Protein AF-A0A7K2Q2G1-F1 (afdb_monomer_lite)

Structure (mmCIF, N/CA/C/O backbone):
data_AF-A0A7K2Q2G1-F1
#
_entry.id   AF-A0A7K2Q2G1-F1
#
loop_
_atom_site.group_PDB
_atom_site.id
_atom_site.type_symbol
_atom_site.label_atom_id
_atom_site.label_alt_id
_atom_site.label_comp_id
_atom_site.label_asym_id
_atom_site.label_entity_id
_atom_site.label_seq_id
_atom_site.pdbx_PDB_ins_code
_atom_site.Cartn_x
_atom_site.Cartn_y
_atom_site.Cartn_z
_atom_site.occupancy
_atom_site.B_iso_or_equiv
_atom_site.auth_seq_id
_atom_site.auth_comp_id
_atom_site.auth_asym_id
_atom_site.auth_atom_id
_atom_site.pdbx_PDB_model_num
ATOM 1 N N . GLU A 1 1 ? 6.596 23.850 -19.395 1.00 43.03 1 GLU A N 1
ATOM 2 C CA . GLU A 1 1 ? 7.596 22.794 -19.654 1.00 43.03 1 GLU A CA 1
ATOM 3 C C . GLU A 1 1 ? 6.946 21.450 -19.354 1.00 43.03 1 GLU A C 1
ATOM 5 O O . GLU A 1 1 ? 6.227 21.364 -18.364 1.00 43.03 1 GLU A O 1
ATOM 10 N N . ALA A 1 2 ? 7.048 20.456 -20.239 1.00 59.41 2 ALA A N 1
ATOM 11 C CA . ALA A 1 2 ? 6.389 19.171 -20.004 1.00 59.41 2 ALA A CA 1
ATOM 12 C C . ALA A 1 2 ? 7.113 18.427 -18.871 1.00 59.41 2 ALA A C 1
ATOM 14 O O . ALA A 1 2 ? 8.317 18.211 -18.960 1.00 59.41 2 ALA A O 1
ATOM 15 N N . LEU A 1 3 ? 6.378 18.015 -17.831 1.00 72.75 3 LEU A N 1
ATOM 16 C CA . LEU A 1 3 ? 6.927 17.285 -16.674 1.00 72.75 3 LEU A CA 1
ATOM 17 C C . LEU A 1 3 ? 7.560 15.933 -17.060 1.00 72.75 3 LEU A C 1
ATOM 19 O O . LEU A 1 3 ? 8.336 15.371 -16.294 1.00 72.75 3 LEU A O 1
ATOM 23 N N . LEU A 1 4 ? 7.240 15.415 -18.250 1.00 67.44 4 LEU A N 1
ATOM 24 C CA . LEU A 1 4 ? 7.781 14.183 -18.813 1.00 67.44 4 LEU A CA 1
ATOM 25 C C . LEU A 1 4 ? 8.113 14.382 -20.296 1.00 67.44 4 LEU A C 1
ATOM 27 O O . LEU A 1 4 ? 7.314 14.932 -21.057 1.00 67.44 4 LEU A O 1
ATOM 31 N N . SER A 1 5 ? 9.277 13.882 -20.717 1.00 75.88 5 SER A N 1
ATOM 32 C CA . SER A 1 5 ? 9.653 13.835 -22.132 1.00 75.88 5 SER A CA 1
ATOM 33 C C . SER A 1 5 ? 8.713 12.894 -22.883 1.00 75.88 5 SER A C 1
ATOM 35 O O . SER A 1 5 ? 8.629 11.706 -22.571 1.00 75.88 5 SER A O 1
ATOM 37 N N . THR A 1 6 ? 8.024 13.397 -23.906 1.00 75.12 6 THR A N 1
ATOM 38 C CA . THR A 1 6 ? 7.070 12.618 -24.715 1.00 75.12 6 THR A CA 1
ATOM 39 C C . THR A 1 6 ? 7.718 11.430 -25.436 1.00 75.12 6 THR A C 1
ATOM 41 O O . THR A 1 6 ? 7.030 10.482 -25.813 1.00 75.12 6 THR A O 1
ATOM 44 N N . ALA A 1 7 ? 9.050 11.423 -25.557 1.00 74.31 7 ALA A N 1
ATOM 45 C CA . ALA A 1 7 ? 9.823 10.301 -26.077 1.00 74.31 7 ALA A CA 1
ATOM 46 C C . ALA A 1 7 ? 9.708 9.025 -25.216 1.00 74.31 7 ALA A C 1
ATOM 48 O O . ALA A 1 7 ? 9.843 7.925 -25.756 1.00 74.31 7 ALA A O 1
ATOM 49 N N . LEU A 1 8 ? 9.410 9.141 -23.912 1.00 68.31 8 LEU A N 1
ATOM 50 C CA . LEU A 1 8 ? 9.199 7.993 -23.015 1.00 68.31 8 LEU A CA 1
ATOM 51 C C . LEU A 1 8 ? 8.012 7.128 -23.451 1.00 68.31 8 LEU A C 1
ATOM 53 O O . LEU A 1 8 ? 8.116 5.903 -23.433 1.00 68.31 8 LEU A O 1
ATOM 57 N N . PHE A 1 9 ? 6.935 7.743 -23.948 1.00 73.56 9 PHE A N 1
ATOM 58 C CA . PHE A 1 9 ? 5.750 7.024 -24.432 1.00 73.56 9 PHE A CA 1
ATOM 59 C C . PHE A 1 9 ? 6.000 6.224 -25.718 1.00 73.56 9 PHE A C 1
ATOM 61 O O . PHE A 1 9 ? 5.191 5.373 -26.094 1.00 73.56 9 PHE A O 1
ATOM 68 N N . ARG A 1 10 ? 7.130 6.456 -26.400 1.00 75.94 10 ARG A N 1
ATOM 69 C CA . ARG A 1 10 ? 7.535 5.681 -27.582 1.00 75.94 10 ARG A CA 1
ATOM 70 C C . ARG A 1 10 ? 8.234 4.367 -27.212 1.00 75.94 10 ARG A C 1
ATOM 72 O O . ARG A 1 10 ? 8.408 3.509 -28.075 1.00 75.94 10 ARG A O 1
ATOM 79 N N . ASN A 1 11 ? 8.632 4.187 -25.949 1.00 82.75 11 ASN A N 1
ATOM 80 C CA . ASN A 1 11 ? 9.336 2.998 -25.478 1.00 82.75 11 ASN A CA 1
ATOM 81 C C . ASN A 1 11 ? 8.360 1.973 -24.871 1.00 82.75 11 ASN A C 1
ATOM 83 O O . ASN A 1 11 ? 7.714 2.234 -23.857 1.00 82.75 11 ASN A O 1
ATOM 87 N N . ARG A 1 12 ? 8.301 0.765 -25.453 1.00 79.44 12 ARG A N 1
ATOM 88 C CA . ARG A 1 12 ? 7.419 -0.322 -24.984 1.00 79.44 12 ARG A CA 1
ATOM 89 C C . ARG A 1 12 ? 7.706 -0.755 -23.544 1.00 79.44 12 ARG A C 1
ATOM 91 O O . ARG A 1 12 ? 6.759 -1.011 -22.811 1.00 79.44 12 ARG A O 1
ATOM 98 N N . THR A 1 13 ? 8.968 -0.792 -23.116 1.00 85.31 13 THR A N 1
ATOM 99 C CA . THR A 1 13 ? 9.333 -1.132 -21.730 1.00 85.31 13 THR A CA 1
ATOM 100 C C . THR A 1 13 ? 8.839 -0.067 -20.753 1.00 85.31 13 THR A C 1
ATOM 102 O O . THR A 1 13 ? 8.310 -0.405 -19.697 1.00 85.31 13 THR A O 1
ATOM 105 N N . SER A 1 14 ? 8.940 1.216 -21.125 1.00 84.19 14 SER A N 1
ATOM 106 C CA . SER A 1 14 ? 8.406 2.310 -20.304 1.00 84.19 14 SER A CA 1
ATOM 107 C C . SER A 1 14 ? 6.883 2.249 -20.222 1.00 84.19 14 SER A C 1
ATOM 109 O O . SER A 1 14 ? 6.333 2.404 -19.139 1.00 84.19 14 SER A O 1
ATOM 111 N N . ASN A 1 15 ? 6.199 1.974 -21.336 1.00 86.94 15 ASN A N 1
ATOM 112 C CA . ASN A 1 15 ? 4.741 1.854 -21.345 1.00 86.94 15 ASN A CA 1
ATOM 113 C C . ASN A 1 15 ? 4.258 0.668 -20.504 1.00 86.94 15 ASN A C 1
ATOM 115 O O . ASN A 1 15 ? 3.304 0.822 -19.750 1.00 86.94 15 ASN A O 1
ATOM 119 N N . LEU A 1 16 ? 4.931 -0.486 -20.573 1.00 87.75 16 LEU A N 1
ATOM 120 C CA . LEU A 1 16 ? 4.620 -1.626 -19.705 1.00 87.75 16 LEU A CA 1
ATOM 121 C C . LEU A 1 16 ? 4.824 -1.274 -18.226 1.00 87.75 16 LEU A C 1
ATOM 123 O O . LEU A 1 16 ? 3.953 -1.564 -17.413 1.00 87.75 16 LEU A O 1
ATOM 127 N N . G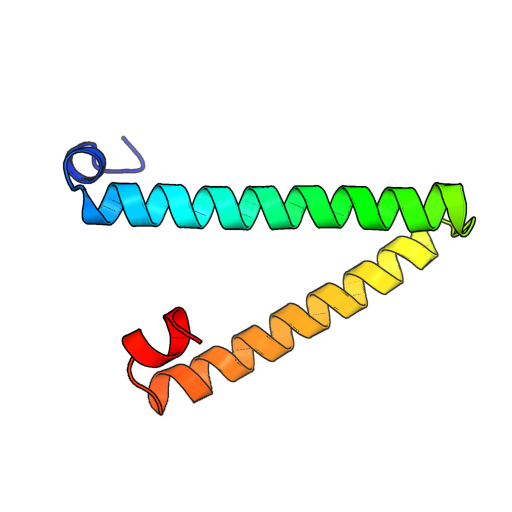LY A 1 17 ? 5.921 -0.589 -17.884 1.00 88.25 17 GLY A N 1
ATOM 128 C CA . GLY A 1 17 ? 6.152 -0.100 -16.522 1.00 88.25 17 GLY A CA 1
ATOM 129 C C . GLY A 1 17 ? 5.059 0.861 -16.043 1.00 88.25 17 GLY A C 1
ATOM 130 O O . GLY A 1 17 ? 4.550 0.710 -14.935 1.00 88.25 17 GLY A O 1
ATOM 131 N N . LEU A 1 18 ? 4.642 1.802 -16.896 1.00 89.56 18 LEU A N 1
ATOM 132 C CA . LEU A 1 18 ? 3.569 2.753 -16.596 1.00 89.56 18 LEU A CA 1
ATOM 133 C C . LEU A 1 18 ? 2.218 2.058 -16.395 1.00 89.56 18 LEU A C 1
ATOM 135 O O . LEU A 1 18 ? 1.498 2.409 -15.461 1.00 89.56 18 LEU A O 1
ATOM 139 N N . VAL A 1 19 ? 1.875 1.074 -17.231 1.00 92.50 19 VAL A N 1
ATOM 140 C CA . VAL A 1 19 ? 0.634 0.296 -17.087 1.00 92.50 19 VAL A CA 1
ATOM 141 C C . VAL A 1 19 ? 0.652 -0.483 -15.779 1.00 92.50 19 VAL A C 1
ATOM 143 O O . VAL A 1 19 ? -0.270 -0.326 -14.986 1.00 92.50 19 VAL A O 1
ATOM 146 N N . THR A 1 20 ? 1.718 -1.240 -15.503 1.00 91.25 20 THR A N 1
ATOM 147 C CA . THR A 1 20 ? 1.844 -2.007 -14.255 1.00 91.25 20 THR A CA 1
ATOM 148 C C . THR A 1 20 ? 1.718 -1.104 -13.032 1.00 91.25 20 THR A C 1
ATOM 150 O O . THR A 1 20 ? 0.952 -1.410 -12.121 1.00 91.25 20 THR A O 1
ATOM 153 N N . GLN A 1 21 ? 2.402 0.043 -13.031 1.00 89.62 21 GLN A N 1
ATOM 154 C CA . GLN A 1 21 ? 2.331 1.000 -11.930 1.00 89.62 21 GLN A CA 1
ATOM 155 C C . GLN A 1 21 ? 0.913 1.558 -11.736 1.00 89.62 21 GLN A C 1
ATOM 157 O O . GLN A 1 21 ? 0.458 1.682 -10.598 1.00 89.62 21 GLN A O 1
ATOM 162 N N . ASN A 1 22 ? 0.205 1.883 -12.824 1.00 93.75 22 ASN A N 1
ATOM 163 C CA . ASN A 1 22 ? -1.180 2.353 -12.757 1.00 93.75 22 ASN A CA 1
ATOM 164 C C . ASN A 1 22 ? -2.118 1.264 -12.235 1.00 93.75 22 ASN A C 1
ATOM 166 O O . ASN A 1 22 ? -2.953 1.538 -11.379 1.00 93.75 22 ASN A O 1
ATOM 170 N N . THR A 1 23 ? -1.963 0.023 -12.698 1.00 95.75 23 THR A N 1
ATOM 171 C CA . THR A 1 23 ? -2.756 -1.110 -12.214 1.00 95.75 23 THR A CA 1
ATOM 172 C C . THR A 1 23 ? -2.518 -1.351 -10.724 1.00 95.75 23 THR A C 1
ATOM 174 O O . THR A 1 23 ? -3.480 -1.543 -9.985 1.00 95.75 23 THR A O 1
ATOM 177 N N . GLN A 1 24 ? -1.268 -1.274 -10.255 1.00 91.81 24 GLN A N 1
ATOM 178 C CA . GLN A 1 24 ? -0.941 -1.377 -8.828 1.00 91.81 24 GLN A CA 1
ATOM 179 C C . GLN A 1 24 ? -1.631 -0.284 -8.000 1.00 91.81 24 GLN A C 1
ATOM 181 O O . GLN A 1 24 ? -2.254 -0.592 -6.986 1.00 91.81 24 GLN A O 1
ATOM 186 N N . TRP A 1 25 ? -1.584 0.974 -8.450 1.00 94.06 25 TRP A N 1
ATOM 187 C CA . TRP A 1 25 ? -2.274 2.082 -7.778 1.00 94.06 25 TRP A CA 1
ATOM 188 C C . TRP A 1 25 ? -3.794 1.922 -7.771 1.00 94.06 25 TRP A C 1
ATOM 190 O O . TRP A 1 25 ? -4.432 2.147 -6.743 1.00 94.06 25 TRP A O 1
ATOM 200 N N . LEU A 1 26 ? -4.374 1.504 -8.897 1.00 95.94 26 LEU A N 1
ATOM 201 C CA . LEU A 1 26 ? -5.810 1.278 -9.022 1.00 95.94 26 LEU A CA 1
ATOM 202 C C . LEU A 1 26 ? -6.283 0.182 -8.062 1.00 95.94 26 LEU A C 1
ATOM 204 O O . LEU A 1 26 ? -7.279 0.365 -7.364 1.00 95.94 26 LEU A O 1
ATOM 208 N N . MET A 1 27 ? -5.549 -0.933 -7.993 1.00 95.88 27 MET A N 1
ATOM 209 C CA . MET A 1 27 ? -5.846 -2.017 -7.056 1.00 95.88 27 MET A CA 1
ATOM 210 C C . MET A 1 27 ? -5.732 -1.546 -5.607 1.00 95.88 27 MET A C 1
ATOM 212 O O . MET A 1 27 ? -6.638 -1.808 -4.820 1.00 95.88 27 MET A O 1
ATOM 216 N N . LEU A 1 28 ? -4.671 -0.811 -5.256 1.00 92.25 28 LEU A N 1
ATOM 217 C CA . LEU A 1 28 ? -4.489 -0.289 -3.901 1.00 92.25 28 LEU A CA 1
ATOM 218 C C . LEU A 1 28 ? -5.655 0.617 -3.480 1.00 92.25 28 LEU A C 1
ATOM 220 O O . LEU A 1 28 ? -6.211 0.432 -2.397 1.00 92.25 28 LEU A O 1
ATOM 224 N N . MET A 1 29 ? -6.058 1.557 -4.339 1.00 93.62 29 MET A N 1
ATOM 225 C CA . MET A 1 29 ? -7.197 2.443 -4.075 1.00 93.62 29 MET A CA 1
ATOM 226 C C . MET A 1 29 ? -8.516 1.667 -3.982 1.00 93.62 29 MET A C 1
ATOM 228 O O . MET A 1 29 ? -9.290 1.880 -3.050 1.00 93.62 29 MET A O 1
ATOM 232 N N . GLY A 1 30 ? -8.762 0.731 -4.903 1.00 95.75 30 GLY A N 1
ATOM 233 C CA . GLY A 1 30 ? -9.988 -0.070 -4.926 1.00 95.75 30 GLY A CA 1
ATOM 234 C C . GLY A 1 30 ? -10.140 -0.979 -3.704 1.00 95.75 30 GLY A C 1
ATOM 235 O O . GLY A 1 30 ? -11.216 -1.044 -3.105 1.00 95.75 30 GLY A O 1
ATOM 236 N N . VAL A 1 31 ? -9.058 -1.641 -3.285 1.00 94.88 31 VAL A N 1
ATOM 237 C CA . VAL A 1 31 ? -9.041 -2.469 -2.069 1.00 94.88 31 VAL A CA 1
ATOM 238 C C . VAL A 1 31 ? -9.218 -1.599 -0.831 1.00 94.88 31 VAL A C 1
ATOM 240 O O . VAL A 1 31 ? -10.032 -1.936 0.024 1.00 94.88 31 VAL A O 1
ATOM 243 N N . SER A 1 32 ? -8.528 -0.457 -0.757 1.00 92.00 32 SER A N 1
ATOM 244 C CA . SER A 1 32 ? -8.677 0.484 0.360 1.00 92.00 32 SER A CA 1
ATOM 245 C C . SER A 1 32 ? -10.132 0.929 0.521 1.00 92.00 32 SER A C 1
ATOM 247 O O . SER A 1 32 ? -10.701 0.844 1.607 1.00 92.00 32 SER A O 1
ATOM 249 N N . PHE A 1 33 ? -10.781 1.316 -0.576 1.00 93.62 33 PHE A N 1
ATOM 250 C CA . PHE A 1 33 ? -12.194 1.674 -0.554 1.00 93.62 33 PHE A CA 1
ATOM 251 C C . PHE A 1 33 ? -13.087 0.508 -0.102 1.00 93.62 33 PHE A C 1
ATOM 253 O O . PHE A 1 33 ? -13.906 0.668 0.802 1.00 93.62 33 PHE A O 1
ATOM 260 N N . THR A 1 34 ? -12.909 -0.675 -0.697 1.00 95.50 34 THR A N 1
ATOM 261 C CA . THR A 1 34 ? -13.747 -1.852 -0.414 1.00 95.50 34 THR A CA 1
ATOM 262 C C . THR A 1 34 ? -13.632 -2.292 1.045 1.00 95.50 34 THR A C 1
ATOM 264 O O . THR A 1 34 ? -14.640 -2.579 1.687 1.00 95.50 34 THR A O 1
ATOM 267 N N . VAL A 1 35 ? -12.414 -2.308 1.594 1.00 93.50 35 VAL A N 1
ATOM 268 C CA . VAL A 1 35 ? -12.166 -2.658 2.998 1.00 93.50 35 VAL A CA 1
ATOM 269 C C . VAL A 1 35 ? -12.792 -1.625 3.929 1.00 93.50 35 VAL A C 1
ATOM 271 O O . VAL A 1 35 ? -13.476 -2.010 4.873 1.00 93.50 35 VAL A O 1
ATOM 274 N N . ALA A 1 36 ? -12.620 -0.329 3.654 1.00 92.00 36 ALA A N 1
ATOM 275 C CA . ALA A 1 36 ? -13.227 0.722 4.465 1.00 92.00 36 ALA A CA 1
ATOM 276 C C . ALA A 1 36 ? -14.761 0.620 4.473 1.00 92.00 36 ALA A C 1
ATOM 278 O O . ALA A 1 36 ? -15.369 0.623 5.541 1.00 92.00 36 ALA A O 1
ATOM 279 N N . ALA A 1 37 ? -15.381 0.451 3.300 1.00 93.50 37 ALA A N 1
ATOM 280 C CA . ALA A 1 37 ? -16.826 0.282 3.178 1.00 93.50 37 ALA A CA 1
ATOM 281 C C . ALA A 1 37 ? -17.319 -0.976 3.908 1.00 93.50 37 ALA A C 1
ATOM 283 O O . ALA A 1 37 ? -18.326 -0.926 4.607 1.00 93.50 37 ALA A O 1
ATOM 284 N N . TYR A 1 38 ? -16.597 -2.095 3.806 1.00 93.75 38 TYR A N 1
ATOM 285 C CA . TYR A 1 38 ? -16.943 -3.325 4.517 1.00 93.75 38 TYR A CA 1
ATOM 286 C C . TYR A 1 38 ? -16.871 -3.159 6.041 1.00 93.75 38 TYR A C 1
ATOM 288 O O . TYR A 1 38 ? -17.782 -3.579 6.755 1.00 93.75 38 TYR A O 1
ATOM 296 N N . LEU A 1 39 ? -15.812 -2.526 6.550 1.00 92.31 39 LEU A N 1
ATOM 297 C CA . LEU A 1 39 ? -15.654 -2.288 7.984 1.00 92.31 39 LEU A CA 1
ATOM 298 C C . LEU A 1 39 ? -16.751 -1.364 8.523 1.00 92.31 39 LEU A C 1
ATOM 300 O O . LEU A 1 39 ? -17.341 -1.655 9.559 1.00 92.31 39 LEU A O 1
ATOM 304 N N . GLN A 1 40 ? -17.092 -0.310 7.789 1.00 90.31 40 GLN A N 1
ATOM 305 C CA . GLN A 1 40 ? -18.107 0.639 8.240 1.00 90.31 40 GLN A CA 1
ATOM 306 C C . GLN A 1 40 ? -19.532 0.088 8.098 1.00 90.31 40 GLN A C 1
ATOM 308 O O . GLN A 1 40 ? -20.324 0.179 9.029 1.00 90.31 40 GLN A O 1
ATOM 313 N N . VAL A 1 41 ? -19.871 -0.530 6.961 1.00 92.94 41 VAL A N 1
ATOM 314 C CA . VAL A 1 41 ? -21.251 -0.955 6.658 1.00 92.94 41 VAL A CA 1
ATOM 315 C C . VAL A 1 41 ? -21.589 -2.317 7.262 1.00 92.94 41 VAL A C 1
ATOM 317 O O . VAL A 1 41 ? -22.696 -2.508 7.756 1.00 92.94 41 VAL A O 1
ATOM 320 N N . VAL A 1 42 ? -20.660 -3.279 7.211 1.00 92.31 42 VAL A N 1
ATOM 321 C CA . VAL A 1 42 ? -20.926 -4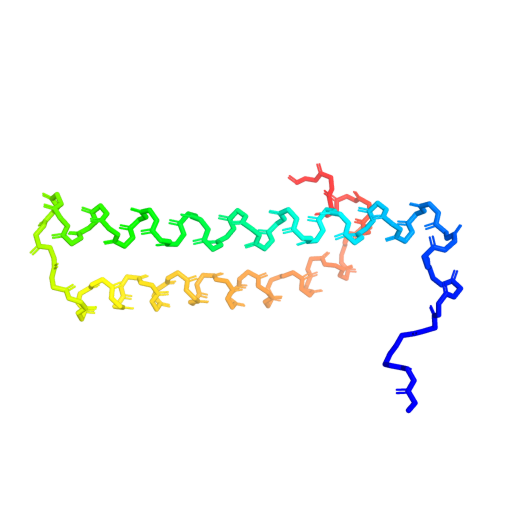.663 7.646 1.00 92.31 42 VAL A CA 1
ATOM 322 C C . VAL A 1 42 ? -20.466 -4.897 9.077 1.00 92.31 42 VAL A C 1
ATOM 324 O O . VAL A 1 42 ? -21.175 -5.538 9.848 1.00 92.31 42 VAL A O 1
ATOM 327 N N . ARG A 1 43 ? -19.277 -4.402 9.448 1.00 85.38 43 ARG A N 1
ATOM 328 C CA . ARG A 1 43 ? -18.763 -4.544 10.823 1.00 85.38 43 ARG A CA 1
ATOM 329 C C . ARG A 1 43 ? -19.253 -3.441 11.763 1.00 85.38 43 ARG A C 1
ATOM 331 O O . ARG A 1 43 ? -19.084 -3.597 12.967 1.00 85.38 43 ARG A O 1
ATOM 338 N N . GLY A 1 44 ? -19.874 -2.3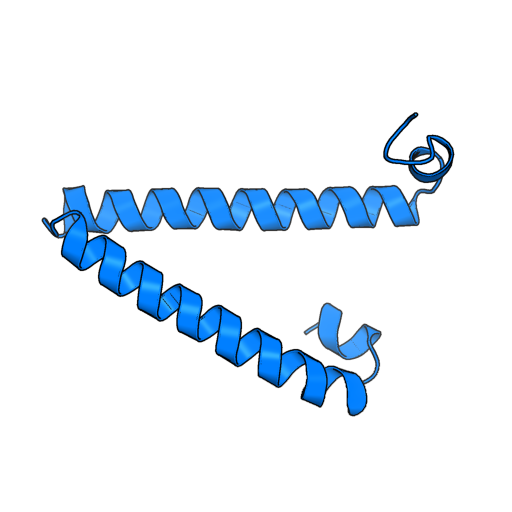84 11.234 1.00 88.00 44 GLY A N 1
ATOM 339 C CA . GLY A 1 44 ? -20.400 -1.271 12.024 1.00 88.00 44 GLY A CA 1
ATOM 340 C C . GLY A 1 44 ? -19.317 -0.417 12.683 1.00 88.00 44 GLY A C 1
ATOM 341 O O . GLY A 1 44 ? -19.623 0.277 13.648 1.00 88.00 44 GLY A O 1
ATOM 342 N N . TYR A 1 45 ? -18.069 -0.495 12.208 1.00 90.00 45 TYR A N 1
ATOM 343 C CA . TYR A 1 45 ? -16.975 0.321 12.732 1.00 90.00 45 TYR A CA 1
ATOM 344 C C . TYR A 1 45 ? -17.186 1.783 12.383 1.00 90.00 45 TYR A C 1
ATOM 346 O O . TYR A 1 45 ? -17.646 2.118 11.287 1.00 90.00 45 TYR A O 1
ATOM 354 N N . ASP A 1 46 ? -16.795 2.662 13.295 1.00 89.88 46 ASP A N 1
ATOM 355 C CA . ASP A 1 46 ? -16.783 4.080 12.990 1.00 89.88 46 ASP A CA 1
ATOM 356 C C . ASP A 1 46 ? -15.607 4.442 12.052 1.00 89.88 46 ASP A C 1
ATOM 358 O O . ASP A 1 46 ? -14.715 3.639 11.720 1.00 89.88 46 ASP A O 1
ATOM 362 N N . ALA A 1 47 ? -15.618 5.681 11.559 1.00 87.25 47 ALA A N 1
ATOM 363 C CA . ALA A 1 47 ? -14.569 6.170 10.669 1.00 87.25 47 ALA A CA 1
ATOM 364 C C . ALA A 1 47 ? -13.194 6.240 11.362 1.00 87.25 47 ALA A C 1
ATOM 366 O O . ALA A 1 47 ? -12.167 6.141 10.686 1.00 87.25 47 ALA A O 1
ATOM 367 N N . VAL A 1 48 ? -13.159 6.389 12.690 1.00 89.94 48 VAL A N 1
ATOM 368 C CA . VAL A 1 48 ? -11.927 6.510 13.476 1.00 89.94 48 VAL A CA 1
ATOM 369 C C . VAL A 1 48 ? -11.272 5.140 13.643 1.00 89.94 48 VAL A C 1
ATOM 371 O O . VAL A 1 48 ? -10.097 4.995 13.321 1.00 89.94 48 VAL A O 1
ATOM 374 N N . GLU A 1 49 ? -12.023 4.118 14.046 1.00 88.25 49 GLU A N 1
ATOM 375 C CA . GLU A 1 49 ? -11.597 2.719 14.137 1.00 88.25 49 GLU A CA 1
ATOM 376 C C . GLU A 1 49 ? -11.085 2.214 12.788 1.00 88.25 49 GLU A C 1
ATOM 378 O O . GLU A 1 49 ? -9.997 1.637 12.692 1.00 88.25 49 GLU A O 1
ATOM 383 N N . THR A 1 50 ? -11.825 2.508 11.716 1.00 91.00 50 THR A N 1
ATOM 384 C CA . THR A 1 50 ? -11.384 2.202 10.352 1.00 91.00 50 THR A CA 1
ATOM 385 C C . THR A 1 50 ? -10.069 2.923 10.038 1.00 91.00 50 THR A C 1
ATOM 387 O O . THR A 1 50 ? -9.120 2.298 9.567 1.00 91.00 50 THR A O 1
ATOM 390 N N . GLY A 1 51 ? -9.955 4.215 10.358 1.00 89.44 51 GLY A N 1
ATOM 391 C CA . GLY A 1 51 ? -8.724 4.992 10.176 1.00 89.44 51 GLY A CA 1
ATOM 392 C C . GLY A 1 51 ? -7.519 4.438 10.949 1.00 89.44 51 GLY A C 1
ATOM 393 O O . GLY A 1 51 ? -6.403 4.412 10.423 1.00 89.44 51 GLY A O 1
ATOM 394 N N . VAL A 1 52 ? -7.728 3.921 12.163 1.00 94.75 52 VAL A N 1
ATOM 395 C CA . VAL A 1 52 ? -6.680 3.258 12.959 1.00 94.75 52 VAL A CA 1
ATOM 396 C C . VAL A 1 52 ? -6.198 1.982 12.263 1.00 94.75 52 VAL A C 1
ATOM 398 O O . VAL A 1 52 ? -4.989 1.767 12.149 1.00 94.75 52 VAL A O 1
ATOM 401 N N . ILE A 1 53 ? -7.110 1.175 11.713 1.00 91.25 53 ILE A N 1
ATOM 402 C CA . ILE A 1 53 ? -6.757 -0.017 10.923 1.00 91.25 53 ILE A CA 1
ATOM 403 C C . ILE A 1 53 ? -5.934 0.375 9.684 1.00 91.25 53 ILE A C 1
ATOM 405 O O . ILE A 1 53 ? -4.898 -0.234 9.405 1.00 91.25 53 ILE A O 1
ATOM 409 N N . PHE A 1 54 ? -6.329 1.431 8.971 1.00 90.50 54 PHE A N 1
ATOM 410 C CA . PHE A 1 54 ? -5.565 1.952 7.829 1.00 90.50 54 PHE A CA 1
ATOM 411 C C . PHE A 1 54 ? -4.187 2.500 8.223 1.00 90.50 54 PHE A C 1
ATOM 413 O O . PHE A 1 54 ? -3.218 2.371 7.470 1.00 90.50 54 PHE A O 1
ATOM 420 N N . THR A 1 55 ? -4.061 3.061 9.422 1.00 92.88 55 THR A N 1
ATOM 421 C CA . THR A 1 55 ? -2.772 3.511 9.958 1.00 92.88 55 THR A CA 1
ATOM 422 C C . THR A 1 55 ? -1.848 2.324 10.215 1.00 92.88 55 THR A C 1
ATOM 424 O O . THR A 1 55 ? -0.681 2.360 9.826 1.00 92.88 55 THR A O 1
ATOM 427 N N . ALA A 1 56 ? -2.368 1.230 10.780 1.00 92.88 56 ALA A N 1
ATOM 428 C CA . ALA A 1 56 ? -1.610 -0.010 10.932 1.00 92.88 56 ALA A CA 1
ATOM 429 C C . ALA A 1 56 ? -1.168 -0.584 9.572 1.00 92.88 56 ALA A C 1
ATOM 431 O O . ALA A 1 56 ? -0.020 -1.003 9.422 1.00 92.88 56 ALA A O 1
ATOM 432 N N . ALA A 1 57 ? -2.031 -0.531 8.551 1.00 90.75 57 ALA A N 1
ATOM 433 C CA . ALA A 1 57 ? -1.658 -0.910 7.187 1.00 90.75 57 ALA A CA 1
ATOM 434 C C . ALA A 1 57 ? -0.527 -0.023 6.631 1.00 90.75 57 ALA A C 1
ATOM 436 O O . ALA A 1 57 ? 0.437 -0.531 6.057 1.00 90.75 57 ALA A O 1
ATOM 437 N N . THR A 1 58 ? -0.590 1.290 6.870 1.00 91.19 58 THR A N 1
ATOM 438 C CA . THR A 1 58 ? 0.468 2.243 6.489 1.00 91.19 58 THR A CA 1
ATOM 439 C C . THR A 1 58 ? 1.790 1.919 7.184 1.00 91.19 58 THR A C 1
ATOM 441 O O . THR A 1 58 ? 2.836 1.913 6.538 1.00 91.19 58 THR A O 1
ATOM 444 N N . LEU A 1 59 ? 1.761 1.569 8.474 1.00 94.19 59 LEU A N 1
ATOM 445 C CA . LEU A 1 59 ? 2.949 1.093 9.189 1.00 94.19 59 LEU A CA 1
ATOM 446 C C . LEU A 1 59 ? 3.526 -0.175 8.548 1.00 94.19 59 LEU A C 1
ATOM 448 O O . LEU A 1 59 ? 4.742 -0.277 8.396 1.00 94.19 59 LEU A O 1
ATOM 452 N N . GLY A 1 60 ? 2.673 -1.107 8.113 1.00 90.81 60 GLY A N 1
ATOM 453 C CA . GLY A 1 60 ? 3.092 -2.290 7.359 1.00 90.81 60 GLY A CA 1
ATOM 454 C C . GLY A 1 60 ? 3.797 -1.935 6.045 1.00 90.81 60 GLY A C 1
ATOM 455 O O . GLY A 1 60 ? 4.841 -2.511 5.729 1.00 90.81 60 GLY A O 1
ATOM 456 N N . ILE A 1 61 ? 3.286 -0.939 5.314 1.00 90.69 61 ILE A N 1
ATOM 457 C CA . ILE A 1 61 ? 3.913 -0.421 4.086 1.00 90.69 61 ILE A CA 1
ATOM 458 C C . ILE A 1 61 ? 5.273 0.215 4.395 1.00 90.69 61 ILE A C 1
ATOM 460 O O . ILE A 1 61 ? 6.249 -0.066 3.699 1.00 90.69 61 ILE A O 1
ATOM 464 N N . LEU A 1 62 ? 5.372 1.038 5.442 1.00 92.62 62 LEU A N 1
ATOM 465 C CA . LEU A 1 62 ? 6.630 1.672 5.847 1.00 92.62 62 LEU A CA 1
ATOM 466 C C . LEU A 1 62 ? 7.678 0.633 6.255 1.00 92.62 62 LEU A C 1
ATOM 468 O O . LEU A 1 62 ? 8.808 0.673 5.769 1.00 92.62 62 LEU A O 1
ATOM 472 N N . ALA A 1 63 ? 7.294 -0.336 7.087 1.00 92.69 63 ALA A N 1
ATOM 473 C CA . ALA A 1 63 ? 8.172 -1.425 7.497 1.00 92.69 63 ALA A CA 1
ATOM 474 C C . ALA A 1 63 ? 8.657 -2.241 6.288 1.00 92.69 63 ALA A C 1
ATOM 476 O O . ALA A 1 63 ? 9.850 -2.525 6.166 1.00 92.69 63 ALA A O 1
ATOM 477 N N . SER A 1 64 ? 7.750 -2.548 5.358 1.00 89.00 64 SER A N 1
ATOM 478 C CA . SER A 1 64 ? 8.083 -3.239 4.109 1.00 89.00 64 SER A CA 1
ATOM 479 C C . SER A 1 64 ? 9.016 -2.407 3.228 1.00 89.00 64 SER A C 1
ATOM 481 O O . SER A 1 64 ? 9.946 -2.954 2.646 1.00 89.00 64 SER A O 1
ATOM 483 N N . SER A 1 65 ? 8.830 -1.086 3.171 1.00 86.56 65 SER A N 1
ATOM 484 C CA . SER A 1 65 ? 9.675 -0.175 2.385 1.00 86.56 65 SER A CA 1
ATOM 485 C C . SER A 1 65 ? 11.103 -0.106 2.932 1.00 86.56 65 SER A C 1
ATOM 487 O O . SER A 1 65 ? 12.066 -0.176 2.171 1.00 86.56 65 SER A O 1
ATOM 489 N N . LEU A 1 66 ? 11.254 -0.052 4.259 1.00 88.75 66 LEU A N 1
ATOM 490 C CA . LEU A 1 66 ? 12.562 -0.116 4.920 1.00 88.75 66 LEU A CA 1
ATOM 491 C C . LEU A 1 66 ? 13.242 -1.474 4.693 1.00 88.75 66 LEU A C 1
ATOM 493 O O . LEU A 1 66 ? 14.445 -1.549 4.433 1.00 88.75 66 LEU A O 1
ATOM 497 N N . ALA A 1 67 ? 12.473 -2.564 4.758 1.00 85.31 67 ALA A N 1
ATOM 498 C CA . ALA A 1 67 ? 12.981 -3.896 4.455 1.00 85.31 67 ALA A CA 1
ATOM 499 C C . ALA A 1 67 ? 13.395 -4.028 2.980 1.00 85.31 67 ALA A C 1
ATOM 501 O O . ALA A 1 67 ? 14.421 -4.651 2.695 1.00 85.31 67 ALA A O 1
ATOM 502 N N . ALA A 1 68 ? 12.650 -3.410 2.058 1.00 83.12 68 ALA A N 1
ATOM 503 C CA . ALA A 1 68 ? 12.908 -3.458 0.624 1.00 83.12 68 ALA A CA 1
ATOM 504 C C . ALA A 1 68 ? 14.287 -2.894 0.269 1.00 83.12 68 ALA A C 1
ATOM 506 O O . ALA A 1 68 ? 14.987 -3.494 -0.540 1.00 83.12 68 ALA A O 1
ATOM 507 N N . GLU A 1 69 ? 14.736 -1.815 0.918 1.00 78.81 69 GLU A N 1
ATOM 508 C CA . GLU A 1 69 ? 16.079 -1.263 0.696 1.00 78.81 69 GLU A CA 1
ATOM 509 C C . GLU A 1 69 ? 17.182 -2.273 1.060 1.00 78.81 69 GLU A C 1
ATOM 511 O O . GLU A 1 69 ? 18.130 -2.502 0.302 1.00 78.81 69 GLU A O 1
ATOM 516 N N . LYS A 1 70 ? 17.044 -2.932 2.215 1.00 77.44 70 LYS A N 1
ATOM 517 C CA . LYS A 1 70 ? 17.989 -3.962 2.667 1.00 77.44 70 LYS A CA 1
ATOM 518 C C . LYS A 1 70 ? 17.955 -5.195 1.759 1.00 77.44 70 LYS A C 1
ATOM 520 O O . LYS A 1 70 ? 19.001 -5.800 1.512 1.00 77.44 70 LYS A O 1
ATOM 525 N N . LEU A 1 71 ? 16.776 -5.561 1.259 1.00 75.44 71 LEU A N 1
ATOM 526 C CA . LEU A 1 71 ? 16.579 -6.702 0.367 1.00 75.44 71 LEU A CA 1
ATOM 527 C C . LEU A 1 71 ? 17.133 -6.425 -1.039 1.00 75.44 71 LEU A C 1
ATOM 529 O O . LEU A 1 71 ? 17.823 -7.284 -1.585 1.00 75.44 71 LEU A O 1
ATOM 533 N N . ALA A 1 72 ? 16.941 -5.209 -1.560 1.00 76.81 72 ALA A N 1
ATOM 534 C CA . ALA A 1 72 ? 17.463 -4.727 -2.843 1.00 76.81 72 ALA A CA 1
ATOM 535 C C . ALA A 1 72 ? 18.992 -4.683 -2.904 1.00 76.81 72 ALA A C 1
ATOM 537 O O . ALA A 1 72 ? 19.572 -4.913 -3.961 1.00 76.81 72 ALA A O 1
ATOM 538 N N . ARG A 1 73 ? 19.668 -4.450 -1.772 1.00 71.56 73 ARG A N 1
ATOM 539 C CA . ARG A 1 73 ? 21.138 -4.539 -1.696 1.00 71.56 73 ARG A CA 1
ATOM 540 C C . ARG A 1 73 ? 21.659 -5.979 -1.721 1.00 71.56 73 ARG A C 1
ATOM 542 O O . ARG A 1 73 ? 22.818 -6.187 -2.061 1.00 71.56 73 ARG A O 1
ATOM 549 N N . ARG A 1 74 ? 20.845 -6.961 -1.316 1.00 68.06 74 ARG A N 1
ATOM 550 C CA . ARG A 1 74 ? 21.259 -8.371 -1.180 1.00 68.06 74 ARG A CA 1
ATOM 551 C C . ARG A 1 74 ? 20.772 -9.281 -2.310 1.00 68.06 74 ARG A C 1
ATOM 553 O O . ARG A 1 74 ? 21.368 -10.332 -2.504 1.00 68.06 74 ARG A O 1
ATOM 560 N N . HIS A 1 75 ? 19.729 -8.898 -3.045 1.00 66.00 75 HIS A N 1
ATOM 561 C CA . HIS A 1 75 ? 19.132 -9.709 -4.108 1.00 66.00 75 HIS A CA 1
ATOM 562 C C . HIS A 1 75 ? 19.030 -8.913 -5.409 1.00 66.00 75 HIS A C 1
ATOM 564 O O . HIS A 1 75 ? 18.726 -7.722 -5.400 1.00 66.00 75 HIS A O 1
ATOM 570 N N . ALA A 1 76 ? 19.264 -9.580 -6.542 1.00 68.06 76 ALA A N 1
ATOM 571 C CA . ALA A 1 76 ? 19.129 -8.959 -7.853 1.00 68.06 76 ALA A CA 1
ATOM 572 C C . ALA A 1 76 ? 17.692 -8.450 -8.070 1.00 68.06 76 ALA A C 1
ATOM 574 O O . ALA A 1 76 ? 16.724 -9.134 -7.745 1.00 68.06 76 ALA A O 1
ATOM 575 N N . GLN A 1 77 ? 17.548 -7.271 -8.682 1.00 59.06 77 GLN A N 1
ATOM 576 C CA . GLN A 1 77 ? 16.265 -6.581 -8.895 1.00 59.06 77 GLN A CA 1
ATOM 577 C C . GLN A 1 77 ? 15.217 -7.452 -9.618 1.00 59.06 77 GLN A C 1
ATOM 579 O O . GLN A 1 77 ? 14.025 -7.366 -9.338 1.00 59.06 77 GLN A O 1
ATOM 584 N N . ARG A 1 78 ? 15.672 -8.356 -10.498 1.00 59.00 78 ARG A N 1
ATOM 585 C CA . ARG A 1 78 ? 14.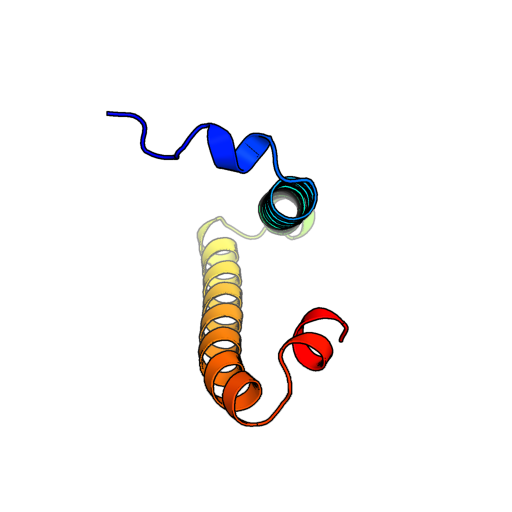831 -9.358 -11.174 1.00 59.00 78 ARG A CA 1
ATOM 586 C C . ARG A 1 78 ? 14.163 -10.337 -10.206 1.00 59.00 78 ARG A C 1
ATOM 588 O O . ARG A 1 78 ? 13.027 -10.721 -10.440 1.00 59.00 78 ARG A O 1
ATOM 595 N N . THR A 1 79 ? 14.850 -10.722 -9.135 1.00 61.12 79 THR A N 1
ATOM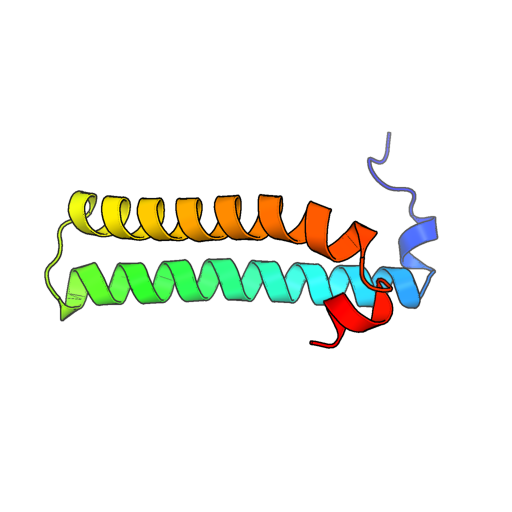 596 C CA . THR A 1 79 ? 14.339 -11.656 -8.125 1.00 61.12 79 THR A CA 1
ATOM 597 C C . THR A 1 79 ? 13.310 -10.986 -7.216 1.00 61.12 79 THR A C 1
ATOM 599 O O . THR A 1 79 ? 12.377 -11.640 -6.787 1.00 61.12 79 THR A O 1
ATOM 602 N N . LEU A 1 80 ? 13.429 -9.680 -6.961 1.00 57.78 80 LEU A N 1
ATOM 603 C CA . LEU A 1 80 ? 12.520 -8.951 -6.064 1.00 57.78 80 LEU A CA 1
ATOM 604 C C . LEU A 1 80 ? 11.209 -8.506 -6.715 1.00 57.78 80 LEU A C 1
ATOM 606 O O . LEU A 1 80 ? 10.242 -8.278 -6.007 1.00 57.78 80 LEU A O 1
ATOM 610 N N . ILE A 1 81 ? 11.187 -8.337 -8.038 1.00 62.38 81 ILE A N 1
ATOM 611 C CA . ILE A 1 81 ? 9.974 -7.953 -8.782 1.00 62.38 81 ILE A CA 1
ATOM 612 C C . ILE A 1 81 ? 9.159 -9.193 -9.195 1.00 62.38 81 ILE A C 1
ATOM 614 O O . ILE A 1 81 ? 7.971 -9.081 -9.479 1.00 62.38 81 ILE A O 1
ATOM 618 N N . MET A 1 82 ? 9.803 -10.362 -9.280 1.00 58.09 82 ME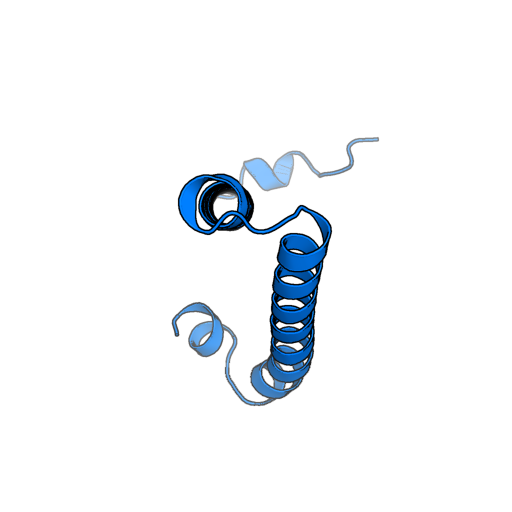T A N 1
ATOM 619 C CA . MET A 1 82 ? 9.185 -11.612 -9.742 1.00 58.09 82 MET A CA 1
ATOM 620 C C . MET A 1 82 ? 8.704 -12.524 -8.596 1.00 58.09 82 MET A C 1
ATOM 622 O O . MET A 1 82 ? 7.975 -13.475 -8.868 1.00 58.09 82 MET A O 1
ATOM 626 N N . ILE A 1 83 ? 9.112 -12.247 -7.351 1.00 50.22 83 ILE A N 1
ATOM 627 C CA . ILE A 1 83 ? 8.550 -12.838 -6.121 1.00 50.22 83 ILE A CA 1
ATOM 628 C C . ILE A 1 83 ? 7.383 -11.967 -5.665 1.00 50.22 83 ILE A C 1
ATOM 630 O O . ILE A 1 83 ? 6.336 -12.548 -5.308 1.00 50.22 83 ILE A O 1
#

pLDDT: mean 83.56, std 12.31, range [43.03, 95.94]

Secondary structure (DSSP, 8-state):
--SS-GGGGG-HHHHHHHHHHHHHHHHHHHHHHHHHHHHHHTS---HHHHHHHHHHHHHHHHHHHHHHHHHHHHS-HHHHHH-

Radius of gyration: 17.79 Å; chains: 1; bounding box: 42×36×42 Å

Foldseek 3Di:
DDPDDPVLVVDPVSVVVVVVVVVVVVVVVVVLVVQLCCCCPVVVDDPVRSVVVVVVVVVVVVVVVVVVVVVCVVDPPVVVVVD

Sequence (83 aa):
EALLSTALFRNRTSNLGLVTQNTQWLMLMGVSFTVAAYLQVVRGYDAVETGVIFTAATLGILASSLAAEKLARRHAQRTLIMI